Protein AF-A0A9P5VLK9-F1 (afdb_monomer_lite)

Organism: NCBI:txid64525

Radius of gyration: 23.67 Å; chains: 1; bounding box: 28×68×41 Å

Sequence (74 aa):
MIALRVSNLIALFATVLAMSTAMGAAVPAVDGKGCYQCLIAPKCHEPCPEGQYCHIIQPKCHDCGSAECKPLPK

Foldseek 3Di:
DPVPPVVVVVVVVVVVVVPPPVPPVPPPPPPPPFFDDDPDAADDPDQAPPQWDWDWAPADSHGNTYIDTDGDDD

pLDDT: mean 70.71, std 18.75, range [43.75, 94.31]

Secondary structure (DSSP, 8-state):
--TTTTHHHHHHHHHHGGGTT--S-------TTS----SS----SSPPPTTEEEEEEPPBTTB--EEEEEEPP-

Structure (mmCIF, N/CA/C/O backbone):
data_AF-A0A9P5VLK9-F1
#
_entry.id   AF-A0A9P5VLK9-F1
#
loop_
_atom_site.group_PDB
_atom_site.id
_atom_site.type_symbol
_atom_site.label_atom_id
_atom_site.label_alt_id
_atom_site.label_comp_id
_atom_site.label_asym_id
_atom_site.label_entity_id
_atom_site.label_seq_id
_atom_site.pdbx_PDB_ins_code
_atom_site.Cartn_x
_atom_site.Cartn_y
_atom_site.Cartn_z
_atom_site.occupancy
_atom_site.B_iso_or_equiv
_atom_site.auth_seq_id
_atom_site.auth_comp_id
_atom_site.auth_asym_id
_atom_site.auth_atom_id
_atom_site.pdbx_PDB_model_num
ATOM 1 N N . MET A 1 1 ? -7.128 56.368 -26.783 1.00 47.59 1 MET A N 1
ATOM 2 C CA . MET A 1 1 ? -5.977 55.537 -26.353 1.00 47.59 1 MET A CA 1
ATOM 3 C C . MET A 1 1 ? -6.437 54.431 -25.393 1.00 47.59 1 MET A C 1
ATOM 5 O O . MET A 1 1 ? -6.100 54.472 -24.222 1.00 47.59 1 MET A O 1
ATOM 9 N N . ILE A 1 2 ? -7.242 53.461 -25.849 1.00 47.09 2 ILE A N 1
ATOM 10 C CA . ILE A 1 2 ? -7.725 52.347 -24.988 1.00 47.09 2 ILE A CA 1
ATOM 11 C C . ILE A 1 2 ? -7.581 50.979 -25.688 1.00 47.09 2 ILE A C 1
ATOM 13 O O . ILE A 1 2 ? -7.476 49.952 -25.030 1.00 47.09 2 ILE A O 1
ATOM 17 N N . ALA A 1 3 ? -7.444 50.944 -27.018 1.00 43.75 3 ALA A N 1
ATOM 18 C CA . ALA A 1 3 ? -7.362 49.691 -27.771 1.00 43.75 3 ALA A CA 1
ATOM 19 C C . ALA A 1 3 ? -5.989 48.981 -27.727 1.00 43.75 3 ALA A C 1
ATOM 21 O O . ALA A 1 3 ? -5.913 47.798 -28.035 1.00 43.75 3 ALA A O 1
ATOM 22 N N . LEU A 1 4 ? -4.901 49.655 -27.322 1.00 45.81 4 LEU A N 1
ATOM 23 C CA . LEU A 1 4 ? -3.549 49.063 -27.359 1.00 45.81 4 LEU A CA 1
ATOM 24 C C . LEU A 1 4 ? -3.126 48.310 -26.085 1.00 45.81 4 LEU A C 1
ATOM 26 O O . LEU A 1 4 ? -2.089 47.655 -26.090 1.00 45.81 4 LEU A O 1
ATOM 30 N N . ARG A 1 5 ? -3.887 48.385 -24.986 1.00 48.75 5 ARG A N 1
ATOM 31 C CA . ARG A 1 5 ? -3.493 47.761 -23.703 1.00 48.75 5 ARG A CA 1
ATOM 32 C C . ARG A 1 5 ? -4.140 46.394 -23.455 1.00 48.75 5 ARG A C 1
ATOM 34 O O . ARG A 1 5 ? -3.654 45.653 -22.612 1.00 48.75 5 ARG A O 1
ATOM 41 N N . VAL A 1 6 ? -5.188 46.041 -24.201 1.00 50.19 6 VAL A N 1
ATOM 42 C CA . VAL A 1 6 ? -5.947 44.791 -24.001 1.00 50.19 6 VAL A CA 1
ATOM 43 C C . VAL A 1 6 ? -5.333 43.617 -24.775 1.00 50.19 6 VAL A C 1
ATOM 45 O O . VAL A 1 6 ? -5.332 42.492 -24.287 1.00 50.19 6 VAL A O 1
ATOM 48 N N . SER A 1 7 ? -4.716 43.876 -25.937 1.00 50.34 7 SER A N 1
ATOM 49 C CA . SER A 1 7 ? -4.123 42.816 -26.775 1.00 50.34 7 SER A CA 1
ATOM 50 C C . SER A 1 7 ? -2.903 42.138 -26.143 1.00 50.34 7 SER A C 1
ATOM 52 O O . SER A 1 7 ? -2.682 40.953 -26.370 1.00 50.34 7 SER A O 1
ATOM 54 N N . ASN A 1 8 ? -2.130 42.850 -25.314 1.00 46.22 8 ASN A N 1
ATOM 55 C CA . ASN A 1 8 ? -0.912 42.289 -24.718 1.00 46.22 8 ASN A CA 1
ATOM 56 C C . ASN A 1 8 ? -1.192 41.406 -23.484 1.00 46.22 8 ASN A C 1
ATOM 58 O O . ASN A 1 8 ? -0.376 40.567 -23.124 1.00 46.22 8 ASN A O 1
ATOM 62 N N . LEU A 1 9 ? -2.356 41.567 -22.842 1.00 49.75 9 LEU A N 1
ATOM 63 C CA . LEU A 1 9 ? -2.775 40.740 -21.702 1.00 49.75 9 LEU A CA 1
ATOM 64 C C . LEU A 1 9 ? -3.352 39.389 -22.148 1.00 49.75 9 LEU A C 1
ATOM 66 O O . LEU A 1 9 ? -3.132 38.385 -21.479 1.00 49.75 9 LEU A O 1
ATOM 70 N N . ILE A 1 10 ? -4.028 39.335 -23.299 1.00 53.44 10 ILE A N 1
ATOM 71 C CA . ILE A 1 10 ? -4.606 38.088 -23.832 1.00 53.44 10 ILE A CA 1
ATOM 72 C C . ILE A 1 10 ? -3.501 37.143 -24.333 1.00 53.44 10 ILE A C 1
ATOM 74 O O . ILE A 1 10 ? -3.574 35.934 -24.115 1.00 53.44 10 ILE A O 1
ATOM 78 N N . ALA A 1 11 ? -2.435 37.688 -24.929 1.00 51.75 11 ALA A N 1
ATOM 79 C CA . ALA A 1 11 ? -1.291 36.900 -25.390 1.00 51.75 11 ALA A CA 1
ATOM 80 C C . ALA A 1 11 ? -0.534 36.199 -24.243 1.00 51.75 11 ALA A C 1
ATOM 82 O O . ALA A 1 11 ? 0.023 35.124 -24.446 1.00 51.75 11 ALA A O 1
ATOM 83 N N . LEU A 1 12 ? -0.549 36.771 -23.033 1.00 51.31 12 LEU A N 1
ATOM 84 C CA . LEU A 1 12 ? 0.105 36.191 -21.855 1.00 51.31 12 LEU A CA 1
ATOM 85 C C . LEU A 1 12 ? -0.686 35.032 -21.229 1.00 51.31 12 LEU A C 1
ATOM 87 O O . LEU A 1 12 ? -0.082 34.148 -20.634 1.00 51.31 12 LEU A O 1
ATOM 91 N N . PHE A 1 13 ? -2.014 34.990 -21.372 1.00 50.41 13 PHE A N 1
ATOM 92 C CA . PHE A 1 13 ? -2.825 33.887 -20.834 1.00 50.41 13 PHE A CA 1
ATOM 93 C C . PHE A 1 13 ? -2.852 32.655 -21.749 1.00 50.41 13 PHE A C 1
ATOM 95 O O . PHE A 1 13 ? -2.986 31.532 -21.264 1.00 50.41 13 PHE A O 1
ATOM 102 N N . ALA A 1 14 ? -2.680 32.839 -23.061 1.00 50.81 14 ALA A N 1
ATOM 103 C CA . ALA A 1 14 ? -2.671 31.733 -24.018 1.00 50.81 14 ALA A CA 1
ATOM 104 C C . ALA A 1 14 ? -1.411 30.849 -23.918 1.00 50.81 14 ALA A C 1
ATOM 106 O O . ALA A 1 14 ? -1.472 29.660 -24.222 1.00 50.81 14 ALA A O 1
ATOM 107 N N . THR A 1 15 ? -0.274 31.389 -23.466 1.00 50.91 15 THR A N 1
ATOM 108 C CA . THR A 1 15 ? 0.982 30.625 -23.360 1.00 50.91 15 THR A CA 1
ATOM 109 C C . THR A 1 15 ? 1.053 29.742 -22.115 1.00 50.91 15 THR A C 1
ATOM 111 O O . THR A 1 15 ? 1.696 28.695 -22.158 1.00 50.91 15 THR A O 1
ATOM 114 N N . VAL A 1 16 ? 0.354 30.092 -21.030 1.00 50.81 16 VAL A N 1
ATOM 115 C CA . VAL A 1 16 ? 0.347 29.284 -19.795 1.00 50.81 16 VAL A CA 1
ATOM 116 C C . VAL A 1 16 ? -0.451 27.988 -19.980 1.00 50.81 16 VAL A C 1
ATOM 118 O O . VAL A 1 16 ? -0.046 26.942 -19.479 1.00 50.81 16 VAL A O 1
ATOM 121 N N . LEU A 1 17 ? -1.533 28.013 -20.770 1.00 49.56 17 LEU A N 1
ATOM 122 C CA . LEU A 1 17 ? -2.342 26.817 -21.044 1.00 49.56 17 LEU A CA 1
ATOM 123 C C . LEU A 1 17 ? -1.641 25.794 -21.958 1.00 49.56 17 LEU A C 1
ATOM 125 O O . LEU A 1 17 ? -2.023 24.626 -21.968 1.00 49.56 17 LEU A O 1
ATOM 129 N N . ALA A 1 18 ? -0.614 26.206 -22.706 1.00 50.34 18 ALA A N 1
ATOM 130 C CA . ALA A 1 18 ? 0.130 25.322 -23.604 1.00 50.34 18 ALA A CA 1
ATOM 131 C C . ALA A 1 18 ? 1.210 24.483 -22.892 1.00 50.34 18 ALA A C 1
ATOM 133 O O . ALA A 1 18 ? 1.770 23.574 -23.499 1.00 50.34 18 ALA A O 1
ATOM 134 N N . MET A 1 19 ? 1.504 24.755 -21.614 1.00 49.69 19 MET A N 1
ATOM 135 C CA . MET A 1 19 ? 2.519 24.016 -20.847 1.00 49.69 19 MET A CA 1
ATOM 136 C C . MET A 1 19 ? 1.939 22.910 -19.950 1.00 49.69 19 MET A C 1
ATOM 138 O O . MET A 1 19 ? 2.701 22.130 -19.383 1.00 49.69 19 MET A O 1
ATOM 142 N N . SER A 1 20 ? 0.614 22.795 -19.816 1.00 50.0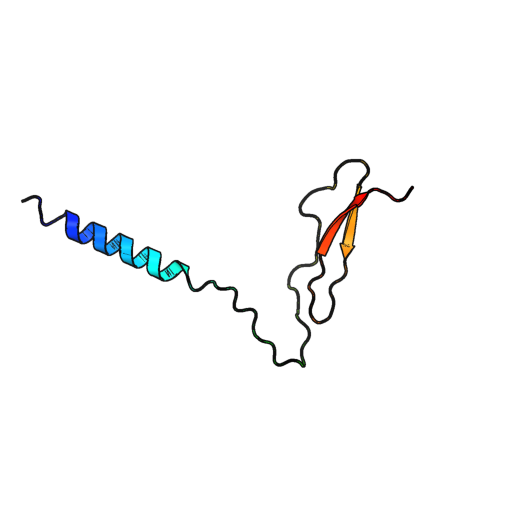6 20 SER A N 1
ATOM 143 C CA . SER A 1 20 ? -0.005 21.890 -18.829 1.00 50.06 20 SER A CA 1
ATOM 144 C C . SER A 1 20 ? -0.330 20.479 -19.338 1.00 50.06 20 SER A C 1
ATOM 146 O O . SER A 1 20 ? -0.748 19.642 -18.545 1.00 50.06 20 SER A O 1
ATOM 148 N N . THR A 1 21 ? -0.137 20.168 -20.622 1.00 51.47 21 THR A N 1
ATOM 149 C CA . THR A 1 21 ? -0.486 18.845 -21.188 1.00 51.47 21 THR A CA 1
ATOM 150 C C . THR A 1 21 ? 0.697 17.898 -21.395 1.00 51.47 21 THR A C 1
ATOM 152 O O . THR A 1 21 ? 0.503 16.777 -21.855 1.00 51.47 21 THR A O 1
ATOM 155 N N . ALA A 1 22 ? 1.909 18.266 -20.970 1.00 47.75 22 ALA A N 1
ATOM 156 C CA . ALA A 1 22 ? 3.073 17.372 -21.000 1.00 47.75 22 ALA A CA 1
ATOM 157 C C . ALA A 1 22 ? 3.242 16.528 -19.714 1.00 47.75 22 ALA A C 1
ATOM 159 O O . ALA A 1 22 ? 4.336 16.064 -19.411 1.00 47.75 22 ALA A O 1
ATOM 160 N N . MET A 1 23 ? 2.164 16.323 -18.952 1.00 52.94 23 MET A N 1
ATOM 161 C CA . MET A 1 23 ? 2.093 15.334 -17.869 1.00 52.94 23 MET A CA 1
ATOM 162 C C . MET A 1 23 ? 1.017 14.291 -18.183 1.00 52.94 23 MET A C 1
ATOM 164 O O . MET A 1 23 ? 0.229 13.900 -17.327 1.00 52.94 23 MET A O 1
ATOM 168 N N . GLY A 1 24 ? 0.982 13.794 -19.421 1.00 46.88 24 GLY A N 1
ATOM 169 C CA . 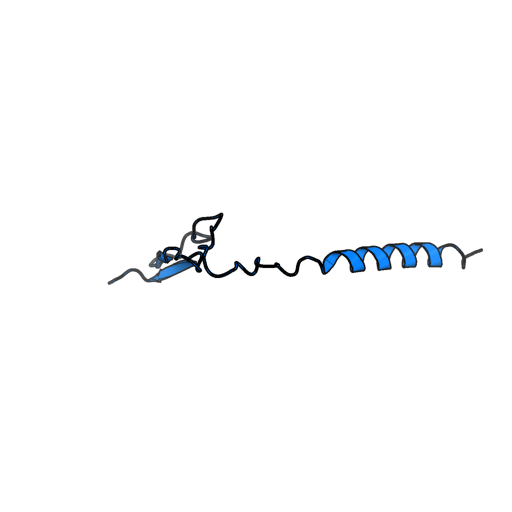GLY A 1 24 ? 0.650 12.383 -19.562 1.00 46.88 24 GLY A CA 1
ATOM 170 C C . GLY A 1 24 ? 1.737 11.652 -18.790 1.00 46.88 24 GLY A C 1
ATOM 171 O O . GLY A 1 24 ? 2.906 11.808 -19.134 1.00 46.88 24 GLY A O 1
ATOM 172 N N . ALA A 1 25 ? 1.386 10.965 -17.702 1.00 47.00 25 ALA A N 1
ATOM 173 C CA . ALA A 1 25 ? 2.303 10.071 -17.018 1.00 47.00 25 ALA A CA 1
ATOM 174 C C . ALA A 1 25 ? 2.793 9.064 -18.063 1.00 47.00 25 ALA A C 1
ATOM 176 O O . ALA A 1 25 ? 2.133 8.064 -18.337 1.00 47.00 25 ALA A O 1
ATOM 177 N N . ALA A 1 26 ? 3.909 9.386 -18.719 1.00 44.75 26 ALA A N 1
ATOM 178 C CA . ALA A 1 26 ? 4.653 8.467 -19.539 1.00 44.75 26 ALA A CA 1
ATOM 179 C C . ALA A 1 26 ? 5.183 7.447 -18.544 1.00 44.75 26 ALA A C 1
ATOM 181 O O . ALA A 1 26 ? 6.270 7.598 -17.992 1.00 44.75 26 ALA A O 1
ATOM 182 N N . VAL A 1 27 ? 4.353 6.448 -18.237 1.00 55.53 27 VAL A N 1
ATOM 183 C CA . VAL A 1 27 ? 4.851 5.197 -17.698 1.00 55.53 27 VAL A CA 1
ATOM 184 C C . VAL A 1 27 ? 5.867 4.757 -18.747 1.00 55.53 27 VAL A C 1
ATOM 186 O O . VAL A 1 27 ? 5.488 4.608 -19.914 1.00 55.53 27 VAL A O 1
ATOM 189 N N . PRO A 1 28 ? 7.171 4.704 -18.424 1.00 51.41 28 PRO A N 1
ATOM 190 C CA . PRO A 1 28 ? 8.135 4.236 -19.398 1.00 51.41 28 PRO A CA 1
ATOM 191 C C . PRO A 1 28 ? 7.635 2.865 -19.844 1.00 51.41 28 PRO A C 1
ATOM 193 O O . PRO A 1 28 ? 7.370 1.998 -19.007 1.00 51.41 28 PRO A O 1
ATOM 196 N N . ALA A 1 29 ? 7.416 2.701 -21.149 1.00 54.94 29 ALA A N 1
ATOM 197 C CA . ALA A 1 29 ? 7.184 1.395 -21.732 1.00 54.94 29 ALA 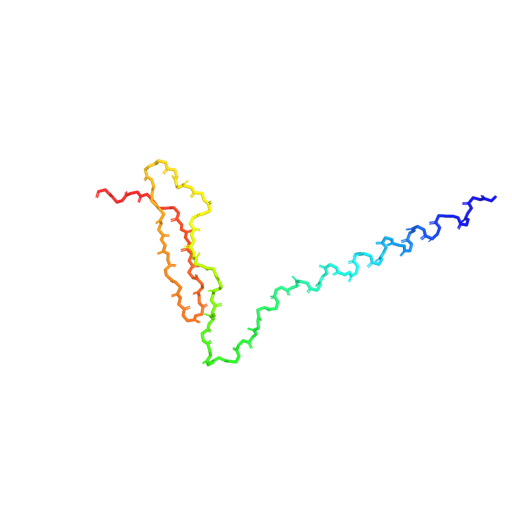A CA 1
ATOM 198 C C . ALA A 1 29 ? 8.484 0.617 -21.520 1.00 54.94 29 ALA A C 1
ATOM 200 O O . ALA A 1 29 ? 9.420 0.707 -22.306 1.00 54.94 29 ALA A O 1
ATOM 201 N N . VAL A 1 30 ? 8.580 -0.033 -20.361 1.00 55.72 30 VAL A N 1
ATOM 202 C CA . VAL A 1 30 ? 9.679 -0.912 -19.999 1.00 55.72 30 VAL A CA 1
ATOM 203 C C . VAL A 1 30 ? 9.653 -2.038 -21.019 1.00 55.72 30 VAL A C 1
ATOM 205 O O . VAL A 1 30 ? 8.740 -2.864 -21.006 1.00 55.72 30 VAL A O 1
ATOM 208 N N . ASP A 1 31 ? 10.642 -2.042 -21.917 1.00 54.16 31 ASP A N 1
ATOM 209 C CA . ASP A 1 31 ? 11.082 -3.229 -22.645 1.00 54.16 31 ASP A CA 1
ATOM 210 C C . ASP A 1 31 ? 11.009 -4.412 -21.676 1.00 54.16 31 ASP A C 1
ATOM 212 O O . ASP A 1 31 ? 11.672 -4.393 -20.639 1.00 54.16 31 ASP A O 1
ATOM 216 N N . GLY A 1 32 ? 10.114 -5.368 -21.954 1.00 56.19 32 GLY A N 1
ATOM 217 C CA . GLY A 1 32 ? 9.521 -6.323 -21.003 1.00 56.19 32 GLY A CA 1
ATOM 218 C C . GLY A 1 32 ? 10.468 -7.352 -20.372 1.00 56.19 32 GLY A C 1
ATOM 219 O O . GLY A 1 32 ? 10.212 -8.553 -20.421 1.00 56.19 32 GLY A O 1
ATOM 220 N N . LYS A 1 33 ? 11.571 -6.899 -19.778 1.00 61.25 33 LYS A N 1
ATOM 221 C CA . LYS A 1 33 ? 12.568 -7.676 -19.033 1.00 61.25 33 LYS A CA 1
ATOM 222 C C . LYS A 1 33 ? 12.911 -7.064 -17.666 1.00 61.25 33 LYS A C 1
ATOM 224 O O . LYS A 1 33 ? 13.778 -7.603 -16.985 1.00 61.25 33 LYS A O 1
ATOM 229 N N . GLY A 1 34 ? 12.265 -5.967 -17.255 1.00 70.31 34 GLY A N 1
ATOM 230 C CA . GLY A 1 34 ? 12.492 -5.317 -15.959 1.00 70.3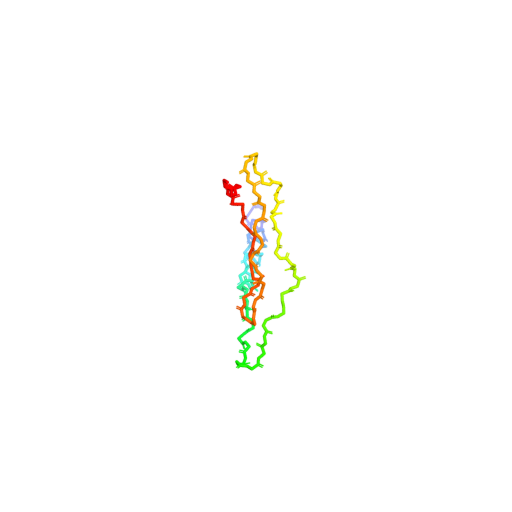1 34 GLY A CA 1
ATOM 231 C C . GLY A 1 34 ? 11.220 -5.224 -15.119 1.00 70.31 34 GLY A C 1
ATOM 232 O O . GLY A 1 34 ? 10.161 -4.907 -15.650 1.00 70.31 34 GLY A O 1
ATOM 233 N N . CYS A 1 35 ? 11.317 -5.480 -13.813 1.00 76.31 35 CYS A N 1
ATOM 234 C CA . CYS A 1 35 ? 10.212 -5.210 -12.897 1.00 76.31 35 CYS A CA 1
ATOM 235 C C . CYS A 1 35 ? 10.040 -3.698 -12.671 1.00 76.31 35 CYS A C 1
ATOM 237 O O . CYS A 1 35 ? 11.030 -2.967 -12.619 1.00 76.31 35 CYS A O 1
ATOM 239 N N . TYR A 1 36 ? 8.807 -3.226 -12.475 1.00 80.12 36 TYR A N 1
ATOM 240 C CA . TYR A 1 36 ? 8.554 -1.871 -11.990 1.00 80.12 36 TYR A CA 1
ATOM 241 C C . TYR A 1 36 ? 9.103 -1.721 -10.573 1.00 80.12 36 TYR A C 1
ATOM 243 O O . TYR A 1 36 ? 8.819 -2.529 -9.688 1.00 80.12 36 TYR A O 1
ATOM 251 N N . GLN A 1 37 ? 9.881 -0.663 -10.354 1.00 79.00 37 GLN A N 1
ATOM 252 C CA . GLN A 1 37 ? 10.324 -0.281 -9.024 1.00 79.00 37 GLN A CA 1
ATOM 253 C C . GLN A 1 37 ? 9.395 0.802 -8.485 1.00 79.00 37 GLN A C 1
ATOM 255 O O . GLN A 1 37 ? 9.421 1.953 -8.918 1.00 79.00 37 GLN A O 1
ATOM 260 N N . CYS A 1 38 ? 8.550 0.416 -7.539 1.00 82.81 38 CYS A N 1
ATOM 261 C CA . CYS A 1 38 ? 7.599 1.322 -6.916 1.00 82.81 38 CYS A CA 1
ATOM 262 C C . CYS A 1 38 ? 8.311 2.120 -5.826 1.00 82.81 38 CYS A C 1
ATOM 264 O O . CYS A 1 38 ? 8.860 1.553 -4.884 1.00 82.81 38 CYS A O 1
ATOM 266 N N . LEU A 1 39 ? 8.327 3.445 -5.974 1.00 83.62 39 LEU A N 1
ATOM 267 C CA . LEU A 1 39 ? 9.072 4.346 -5.088 1.00 83.62 39 LEU A CA 1
ATOM 268 C C . LEU A 1 39 ? 8.432 4.497 -3.701 1.00 83.62 39 LEU A C 1
ATOM 270 O O . LEU A 1 39 ? 9.060 5.017 -2.782 1.00 83.62 39 LEU A O 1
ATOM 274 N N . ILE A 1 40 ? 7.173 4.081 -3.555 1.00 82.81 40 ILE A N 1
ATOM 275 C CA . ILE A 1 40 ? 6.380 4.257 -2.341 1.00 82.81 40 ILE A CA 1
ATOM 276 C C . ILE A 1 40 ? 5.684 2.935 -2.029 1.00 82.81 40 ILE A C 1
ATOM 278 O O . ILE A 1 40 ? 5.026 2.359 -2.894 1.00 82.81 40 ILE A O 1
ATOM 282 N N . ALA A 1 41 ? 5.819 2.470 -0.786 1.00 82.81 41 ALA A N 1
ATOM 283 C CA . ALA A 1 41 ? 5.092 1.303 -0.310 1.00 82.81 41 ALA A CA 1
ATOM 284 C C . ALA A 1 41 ? 3.585 1.614 -0.192 1.00 82.81 41 ALA A C 1
ATOM 286 O O . ALA A 1 41 ? 3.227 2.694 0.298 1.00 82.81 41 ALA A O 1
ATOM 287 N N . PRO A 1 42 ? 2.699 0.686 -0.592 1.00 86.06 42 PRO A N 1
ATOM 288 C CA . PRO A 1 42 ? 1.265 0.856 -0.415 1.00 86.06 42 PRO A CA 1
ATOM 289 C C . PRO A 1 42 ? 0.925 0.998 1.071 1.00 86.06 42 PRO A C 1
ATOM 291 O O . PRO A 1 42 ? 1.370 0.218 1.914 1.00 86.06 42 PRO A O 1
ATOM 294 N N . LYS A 1 43 ? 0.135 2.022 1.389 1.00 89.19 43 LYS A N 1
ATOM 295 C CA . LYS A 1 43 ? -0.362 2.316 2.735 1.00 89.19 43 LYS A CA 1
ATOM 296 C C . LYS A 1 43 ? -1.771 2.880 2.642 1.00 89.19 43 LYS A C 1
ATOM 298 O O . LYS A 1 43 ? -2.082 3.580 1.678 1.00 89.19 43 LYS A O 1
ATOM 303 N N . CYS A 1 44 ? -2.607 2.606 3.639 1.00 89.75 44 CYS A N 1
ATOM 304 C CA . CYS A 1 44 ? -3.890 3.292 3.742 1.00 89.75 44 CYS A CA 1
ATOM 305 C C . CYS A 1 44 ? -3.624 4.784 3.983 1.00 89.75 44 CYS A C 1
ATOM 307 O O . CYS A 1 44 ? -2.762 5.141 4.788 1.00 89.75 44 CYS A O 1
ATOM 309 N N . HIS A 1 45 ? -4.309 5.645 3.226 1.00 81.44 45 HIS A N 1
ATOM 310 C CA . HIS A 1 45 ? -4.138 7.098 3.322 1.00 81.44 45 HIS A CA 1
ATOM 311 C C . HIS A 1 45 ? -4.530 7.618 4.713 1.00 81.44 45 HIS A C 1
ATOM 313 O O . HIS A 1 45 ? -3.914 8.547 5.228 1.00 81.44 45 HIS A O 1
ATOM 319 N N . GLU A 1 46 ? -5.503 6.954 5.334 1.00 86.69 46 GLU A N 1
ATOM 320 C CA . GLU A 1 46 ? -6.094 7.288 6.623 1.00 86.69 46 GLU A CA 1
ATOM 321 C C . GLU A 1 46 ? -6.219 6.024 7.487 1.00 86.69 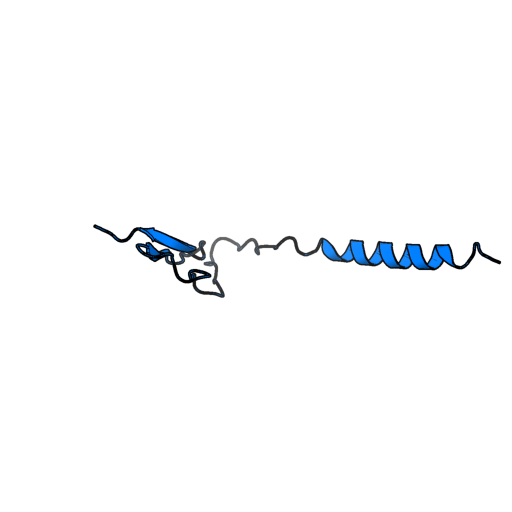46 GLU A C 1
ATOM 323 O O . GLU A 1 46 ? -6.187 4.905 6.953 1.00 86.69 46 GLU A O 1
ATOM 328 N N . PRO A 1 47 ? -6.349 6.166 8.819 1.00 86.56 47 PRO A N 1
ATOM 329 C CA . PRO A 1 47 ? -6.754 5.049 9.659 1.00 86.56 47 PRO A CA 1
ATOM 330 C C . PRO A 1 47 ? -8.087 4.495 9.151 1.00 86.56 47 PRO A C 1
ATOM 332 O O . PRO A 1 47 ? -9.028 5.244 8.890 1.00 86.56 47 PRO A O 1
ATOM 335 N N . CYS A 1 48 ? -8.157 3.174 8.997 1.00 90.62 48 CYS A N 1
ATOM 336 C CA . CYS A 1 48 ? -9.403 2.541 8.600 1.00 90.62 48 CYS A CA 1
ATOM 337 C C . CYS A 1 48 ? -10.489 2.792 9.664 1.00 90.62 48 CYS A C 1
ATOM 339 O O . CYS A 1 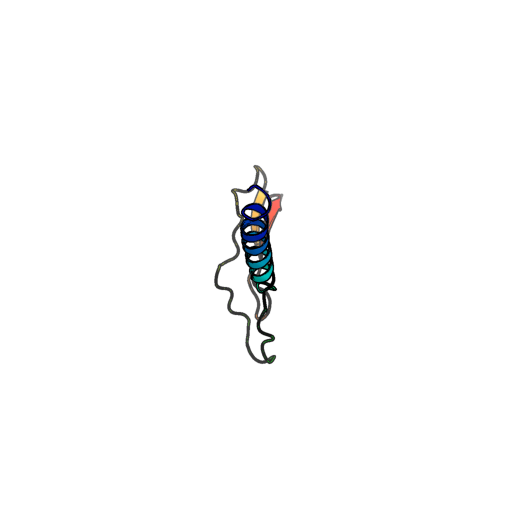48 ? -10.162 2.892 10.850 1.00 90.62 48 CYS A O 1
ATOM 341 N N . PRO A 1 49 ? -11.769 2.879 9.258 1.00 91.06 49 PRO A N 1
ATOM 342 C CA . PRO A 1 49 ? -12.886 3.029 10.188 1.00 91.06 49 PRO A CA 1
ATOM 343 C C . PRO A 1 49 ? -12.908 1.918 11.245 1.00 91.06 49 PRO A C 1
ATOM 345 O O . PRO A 1 49 ? -12.364 0.833 11.024 1.00 91.06 49 PRO A O 1
ATOM 348 N N . GLU A 1 50 ? -13.594 2.150 12.368 1.00 91.31 50 GLU A N 1
ATOM 349 C CA . GLU A 1 50 ? -13.793 1.106 13.381 1.00 91.31 50 GLU A CA 1
ATOM 350 C C . GLU A 1 50 ? -14.371 -0.177 12.764 1.00 91.31 50 GLU A C 1
ATOM 352 O O . GLU A 1 50 ? -15.248 -0.149 11.897 1.00 91.31 50 GLU A O 1
ATOM 357 N N . GLY A 1 51 ? -13.850 -1.325 13.201 1.00 89.62 51 GLY A N 1
ATOM 358 C CA . GLY A 1 51 ? -14.234 -2.629 12.658 1.00 89.62 51 GLY A CA 1
ATOM 359 C C . GLY A 1 51 ? -13.537 -3.010 11.346 1.00 89.62 51 GLY A C 1
ATOM 360 O O . GLY A 1 51 ? -13.855 -4.056 10.775 1.00 89.62 51 GLY A O 1
ATOM 361 N N . GLN A 1 52 ? -12.592 -2.199 10.863 1.00 94.31 52 GLN A N 1
ATOM 362 C CA . GLN A 1 52 ? -11.803 -2.475 9.664 1.00 94.31 52 GLN A CA 1
ATOM 363 C C . GLN A 1 52 ? -10.302 -2.483 9.970 1.00 94.31 52 GLN A C 1
ATOM 365 O O . GLN A 1 52 ? -9.830 -1.842 10.907 1.00 94.31 52 GLN A O 1
ATOM 370 N N . TYR A 1 53 ? -9.538 -3.203 9.154 1.00 92.38 53 TYR A N 1
ATOM 371 C CA . TYR A 1 53 ? -8.081 -3.194 9.176 1.00 92.38 53 TYR A CA 1
ATOM 372 C C . TYR A 1 53 ? -7.535 -2.793 7.806 1.00 92.38 53 TYR A C 1
ATOM 374 O O . TYR A 1 53 ? -8.164 -3.025 6.771 1.00 92.38 53 TYR A O 1
ATOM 382 N N . CYS A 1 54 ? -6.345 -2.196 7.800 1.00 92.44 54 CYS A N 1
ATOM 383 C CA . CYS A 1 54 ? -5.646 -1.884 6.562 1.00 92.44 54 CYS A CA 1
ATOM 384 C C . CYS A 1 54 ? -5.043 -3.172 5.985 1.00 92.44 54 CYS A C 1
ATOM 386 O O . CYS A 1 54 ? -4.092 -3.728 6.538 1.00 92.44 54 CYS A O 1
ATOM 388 N N . HIS A 1 55 ? -5.605 -3.661 4.884 1.00 93.38 55 HIS A N 1
ATOM 389 C CA . HIS A 1 55 ? -5.087 -4.801 4.145 1.00 93.38 55 HIS A CA 1
ATOM 390 C C . HIS A 1 55 ? -4.117 -4.317 3.066 1.00 93.38 55 HIS A C 1
ATOM 392 O O . HIS A 1 55 ? -4.512 -3.622 2.130 1.00 93.38 55 HIS A O 1
ATOM 398 N N . ILE A 1 56 ? -2.845 -4.691 3.203 1.00 92.56 56 ILE A N 1
ATOM 399 C CA . ILE A 1 56 ? -1.797 -4.357 2.238 1.00 92.56 56 ILE A CA 1
ATOM 400 C C . ILE A 1 56 ? -1.672 -5.483 1.211 1.00 92.56 56 ILE A C 1
ATOM 402 O O . ILE A 1 56 ? -1.291 -6.607 1.547 1.00 92.56 56 ILE A O 1
ATOM 406 N N . ILE A 1 57 ? -1.953 -5.163 -0.047 1.00 91.69 57 ILE A N 1
ATOM 407 C CA . ILE A 1 57 ? -1.688 -6.009 -1.206 1.00 91.69 57 ILE A CA 1
ATOM 408 C C . ILE A 1 57 ? -0.243 -5.752 -1.630 1.00 91.69 57 ILE A C 1
ATOM 410 O O . ILE A 1 57 ? 0.126 -4.634 -1.984 1.00 91.69 57 ILE A O 1
ATOM 414 N N . GLN A 1 58 ? 0.586 -6.790 -1.546 1.00 89.12 58 GLN A N 1
ATOM 415 C CA . GLN A 1 58 ? 2.022 -6.688 -1.801 1.00 89.12 58 GLN A CA 1
ATOM 416 C C . GLN A 1 58 ? 2.318 -6.365 -3.276 1.00 89.12 58 GLN A C 1
ATOM 418 O O . GLN A 1 58 ? 1.676 -6.949 -4.157 1.00 89.12 58 GLN A O 1
ATOM 423 N N . PRO A 1 59 ? 3.317 -5.505 -3.556 1.00 87.00 59 PRO A N 1
ATOM 424 C CA . PRO A 1 59 ? 3.766 -5.234 -4.914 1.00 87.00 59 PRO A CA 1
ATOM 425 C C . PRO A 1 59 ? 4.317 -6.492 -5.596 1.00 87.00 59 PRO A C 1
ATOM 427 O O . PRO A 1 59 ? 4.937 -7.356 -4.969 1.00 87.00 59 PRO A O 1
ATOM 430 N N . LYS A 1 60 ? 4.111 -6.579 -6.910 1.00 85.88 60 LYS A N 1
ATOM 431 C CA . LYS A 1 60 ? 4.653 -7.611 -7.803 1.00 85.88 60 LYS A CA 1
ATOM 432 C C . LYS A 1 60 ? 5.472 -6.960 -8.917 1.00 85.88 60 LYS A C 1
ATOM 434 O O . LYS A 1 60 ? 5.469 -5.750 -9.089 1.00 85.88 60 LYS A O 1
ATOM 439 N N . CYS A 1 61 ? 6.150 -7.782 -9.718 1.00 81.50 61 CYS A N 1
ATOM 440 C CA . CYS A 1 61 ? 7.085 -7.332 -10.755 1.00 81.50 61 CYS A CA 1
ATOM 441 C C . CYS A 1 61 ? 6.506 -6.284 -11.730 1.00 81.50 61 CYS A C 1
ATOM 443 O O . CYS A 1 61 ? 7.260 -5.491 -12.268 1.00 81.50 61 CYS A O 1
ATOM 445 N N . HIS A 1 62 ? 5.187 -6.200 -11.912 1.00 84.75 62 HIS A N 1
ATOM 446 C CA . HIS A 1 62 ? 4.554 -5.159 -12.730 1.00 84.75 62 HIS A CA 1
ATOM 447 C C . HIS A 1 62 ? 3.360 -4.490 -12.038 1.00 84.75 62 HIS A C 1
ATOM 449 O O . HIS A 1 62 ? 2.472 -3.961 -12.700 1.00 84.75 62 HIS A O 1
ATOM 455 N N . ASP A 1 63 ? 3.325 -4.527 -10.708 1.00 86.62 63 ASP A N 1
ATOM 456 C CA . ASP A 1 63 ? 2.199 -4.042 -9.917 1.00 86.62 63 ASP A CA 1
ATOM 457 C C . ASP A 1 63 ? 2.720 -3.429 -8.616 1.00 86.62 63 ASP A C 1
ATOM 459 O O . ASP A 1 63 ? 3.456 -4.076 -7.875 1.00 86.62 63 ASP A O 1
ATOM 463 N N . CYS A 1 64 ? 2.362 -2.181 -8.320 1.00 86.31 64 CYS A N 1
ATOM 464 C CA . CYS A 1 64 ? 2.846 -1.511 -7.110 1.00 86.31 64 CYS A CA 1
ATOM 465 C C . CYS A 1 64 ? 2.132 -1.920 -5.824 1.00 86.31 64 CYS A C 1
ATOM 467 O O . CYS A 1 64 ? 2.426 -1.370 -4.759 1.00 86.31 64 CYS A O 1
ATOM 469 N N . GLY A 1 65 ? 1.245 -2.906 -5.902 1.00 89.75 65 GLY A N 1
ATOM 470 C CA . GLY A 1 65 ? 0.369 -3.253 -4.812 1.00 89.75 65 GLY A CA 1
ATOM 471 C C . GLY A 1 65 ? -0.627 -2.134 -4.545 1.00 89.75 65 GLY A C 1
ATOM 472 O O . GLY A 1 65 ? -0.675 -1.095 -5.211 1.00 89.75 65 GLY A O 1
ATOM 473 N N . SER A 1 66 ? -1.436 -2.348 -3.525 1.00 91.12 66 SER A N 1
ATOM 474 C CA . SER A 1 66 ? -2.402 -1.365 -3.062 1.00 91.12 66 SER A CA 1
ATOM 475 C C . SER A 1 66 ? -2.694 -1.591 -1.588 1.00 91.12 66 SER A C 1
ATOM 477 O O . SER A 1 66 ? -2.300 -2.593 -0.995 1.00 91.12 66 SER A O 1
ATOM 479 N N . ALA A 1 67 ? -3.336 -0.618 -0.964 1.00 92.06 67 ALA A N 1
ATOM 480 C CA . ALA A 1 67 ? -3.806 -0.739 0.400 1.00 92.06 67 ALA A CA 1
ATOM 481 C C . ALA A 1 67 ? -5.301 -0.452 0.407 1.00 92.06 67 ALA A C 1
ATOM 483 O O . ALA A 1 67 ? -5.742 0.550 -0.155 1.00 92.06 67 ALA A O 1
ATOM 484 N N . GLU A 1 68 ? -6.069 -1.332 1.036 1.00 92.75 68 GLU A N 1
ATOM 485 C CA . GLU A 1 68 ? -7.520 -1.217 1.122 1.00 92.75 68 GLU A CA 1
ATOM 486 C C . GLU A 1 68 ? -7.970 -1.472 2.559 1.00 92.75 68 GLU A C 1
ATOM 488 O O . GLU A 1 68 ? -7.460 -2.372 3.226 1.00 92.75 68 GLU A O 1
ATOM 493 N N . CYS A 1 69 ? -8.966 -0.729 3.034 1.00 92.75 69 CYS A N 1
ATOM 494 C CA . CYS A 1 69 ? -9.619 -1.064 4.293 1.00 92.75 69 CYS A CA 1
ATOM 495 C C . CYS A 1 69 ? -10.569 -2.248 4.078 1.00 92.75 69 CYS A C 1
ATOM 497 O O . CYS A 1 69 ? -11.457 -2.206 3.222 1.00 92.75 69 CYS A O 1
ATOM 499 N N . LYS A 1 70 ? -10.361 -3.328 4.835 1.00 93.69 70 LYS A N 1
ATOM 500 C CA . LYS A 1 70 ? -11.213 -4.524 4.820 1.00 93.69 70 LYS A CA 1
ATOM 501 C C . LYS A 1 70 ? -11.840 -4.723 6.202 1.00 93.69 70 LYS A C 1
ATOM 503 O O . LYS A 1 70 ? -11.212 -4.376 7.201 1.00 93.69 70 LYS A O 1
ATOM 508 N N . PRO A 1 71 ? -13.058 -5.277 6.293 1.00 93.44 71 PRO A N 1
ATOM 509 C CA . PRO A 1 71 ? -13.667 -5.614 7.578 1.00 93.44 71 PRO A CA 1
ATOM 510 C C . PRO A 1 71 ? -12.821 -6.643 8.338 1.00 93.44 71 PRO A C 1
ATOM 512 O O . PRO A 1 71 ? -12.221 -7.522 7.719 1.00 93.44 71 PRO A O 1
ATOM 515 N N . LEU A 1 72 ? -12.783 -6.544 9.669 1.00 88.25 72 LEU A N 1
ATOM 516 C CA . LEU A 1 72 ? -12.091 -7.516 10.519 1.00 88.25 72 LEU A CA 1
ATOM 517 C C . LEU A 1 72 ? -12.644 -8.935 10.277 1.00 88.25 72 LEU A C 1
ATOM 519 O O . LEU A 1 72 ? -13.867 -9.105 10.214 1.00 88.25 72 LEU A O 1
ATOM 523 N N . PRO A 1 73 ? -11.776 -9.955 10.130 1.00 81.56 73 PRO A N 1
ATOM 524 C CA . PRO A 1 73 ? -12.227 -11.339 10.082 1.00 81.56 73 PRO A CA 1
ATOM 525 C C . PRO A 1 73 ? -12.958 -11.679 11.389 1.00 81.56 73 PRO A C 1
ATOM 527 O O . PRO A 1 73 ? -12.515 -11.283 12.466 1.00 81.56 73 PRO A O 1
ATOM 530 N N . LYS A 1 74 ? -14.107 -12.352 11.261 1.00 70.31 74 LYS A N 1
ATOM 531 C CA . LYS A 1 74 ? -14.933 -12.808 12.388 1.00 70.31 74 LYS A CA 1
ATOM 532 C C . LYS A 1 74 ? -14.256 -13.917 13.179 1.00 70.31 74 LYS A C 1
ATOM 534 O O . LYS A 1 74 ? -13.600 -14.763 12.531 1.00 70.31 74 LYS A O 1
#